Protein AF-A0A938QFD9-F1 (afdb_monomer)

Structure (mmCIF, N/CA/C/O backbone):
data_AF-A0A938QFD9-F1
#
_entry.id   AF-A0A938QFD9-F1
#
loop_
_atom_site.group_PDB
_atom_site.id
_atom_site.type_symbol
_atom_site.label_atom_id
_atom_site.label_alt_id
_atom_site.label_comp_id
_atom_site.label_asym_id
_atom_site.label_entity_id
_atom_site.label_seq_id
_atom_site.pdbx_PDB_ins_code
_atom_site.Cartn_x
_atom_site.Cartn_y
_atom_site.Cartn_z
_atom_site.occupancy
_atom_site.B_iso_or_equiv
_atom_site.auth_seq_id
_atom_site.auth_comp_id
_atom_site.auth_asym_id
_atom_site.auth_atom_id
_atom_site.pdbx_PDB_model_num
ATOM 1 N N . MET A 1 1 ? 21.353 -12.062 -39.540 1.00 41.16 1 MET A N 1
ATOM 2 C CA . MET A 1 1 ? 20.147 -11.420 -38.983 1.00 41.16 1 MET A CA 1
ATOM 3 C C . MET A 1 1 ? 19.990 -11.971 -37.575 1.00 41.16 1 MET A C 1
ATOM 5 O O . MET A 1 1 ? 19.743 -13.168 -37.484 1.00 41.16 1 MET A O 1
ATOM 9 N N . PRO A 1 2 ? 20.281 -11.223 -36.498 1.00 40.03 2 PRO A N 1
ATOM 10 C CA . PRO A 1 2 ? 20.073 -11.749 -35.160 1.00 40.03 2 PRO A CA 1
ATOM 11 C C . PRO A 1 2 ? 18.600 -11.642 -34.762 1.00 40.03 2 PRO A C 1
ATOM 13 O O . PRO A 1 2 ? 17.867 -10.775 -35.234 1.00 40.03 2 PRO A O 1
ATOM 16 N N . GLN A 1 3 ? 18.213 -12.630 -33.966 1.00 39.31 3 GLN A N 1
ATOM 17 C CA . GLN A 1 3 ? 16.877 -13.006 -33.532 1.00 39.31 3 GLN A CA 1
ATOM 18 C C . GLN A 1 3 ? 16.130 -11.877 -32.817 1.00 39.31 3 GLN A C 1
ATOM 20 O O . GLN A 1 3 ? 16.725 -11.077 -32.099 1.00 39.31 3 GLN A O 1
ATOM 25 N N . ALA A 1 4 ? 14.809 -11.860 -33.005 1.00 41.06 4 ALA A N 1
ATOM 26 C CA . ALA A 1 4 ? 13.884 -11.079 -32.203 1.00 41.06 4 ALA A CA 1
ATOM 27 C C . ALA A 1 4 ? 14.020 -11.491 -30.728 1.00 41.06 4 ALA A C 1
ATOM 29 O O . ALA A 1 4 ? 13.636 -12.599 -30.355 1.00 41.06 4 ALA A O 1
ATOM 30 N N . ASN A 1 5 ? 14.585 -10.605 -29.909 1.00 42.53 5 ASN A N 1
ATOM 31 C CA 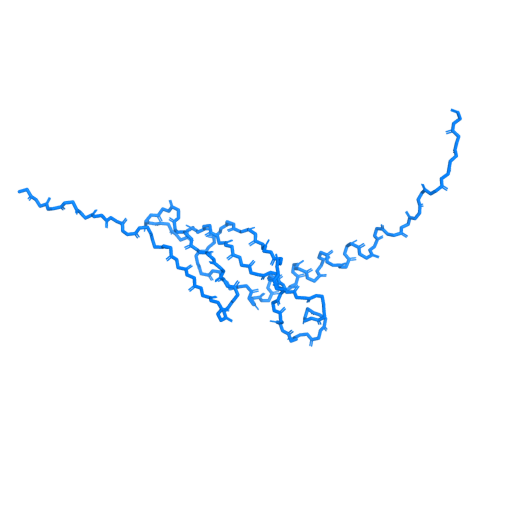. ASN A 1 5 ? 14.442 -10.676 -28.463 1.00 42.53 5 ASN A CA 1
ATOM 32 C C . ASN A 1 5 ? 13.012 -10.230 -28.163 1.00 42.53 5 ASN A C 1
ATOM 34 O O . ASN A 1 5 ? 12.688 -9.056 -28.311 1.00 42.53 5 ASN A O 1
ATOM 38 N N . ALA A 1 6 ? 12.141 -11.177 -27.827 1.00 42.22 6 ALA A N 1
ATOM 39 C CA . ALA A 1 6 ? 10.882 -10.845 -27.187 1.00 42.22 6 ALA A CA 1
ATOM 40 C C . ALA A 1 6 ? 11.238 -10.314 -25.795 1.00 42.22 6 ALA A C 1
ATOM 42 O O . ALA A 1 6 ? 11.650 -11.076 -24.924 1.00 42.22 6 ALA A O 1
ATOM 43 N N . GLU A 1 7 ? 11.178 -8.998 -25.639 1.00 42.56 7 GLU A N 1
ATOM 44 C CA . GLU A 1 7 ? 11.289 -8.315 -24.358 1.00 42.56 7 GLU A CA 1
ATOM 45 C C . GLU A 1 7 ? 10.139 -8.821 -23.479 1.00 42.56 7 GLU A C 1
ATOM 47 O O . GLU A 1 7 ? 8.961 -8.594 -23.754 1.00 42.56 7 GLU A O 1
ATOM 52 N N . GLU A 1 8 ? 10.492 -9.642 -22.496 1.00 49.50 8 GLU A N 1
ATOM 53 C CA . GLU A 1 8 ? 9.574 -10.317 -21.591 1.00 49.50 8 GLU A CA 1
ATOM 54 C C . GLU A 1 8 ? 8.863 -9.251 -20.741 1.00 49.50 8 GLU A C 1
ATOM 56 O O . GLU A 1 8 ? 9.429 -8.721 -19.786 1.00 49.50 8 GLU A O 1
ATOM 61 N N . MET A 1 9 ? 7.633 -8.881 -21.115 1.00 52.84 9 MET A N 1
ATOM 62 C CA . MET A 1 9 ? 6.742 -8.067 -20.282 1.00 52.84 9 MET A CA 1
ATOM 63 C C . MET A 1 9 ? 6.471 -8.849 -18.990 1.00 52.84 9 MET A C 1
ATOM 65 O O . MET A 1 9 ? 5.614 -9.732 -18.944 1.00 52.84 9 MET A O 1
ATOM 69 N N . GLY A 1 10 ? 7.285 -8.596 -17.964 1.00 60.19 10 GLY A N 1
ATOM 70 C CA . GLY A 1 10 ? 7.323 -9.383 -16.737 1.00 60.19 10 GLY A CA 1
ATOM 71 C C . GLY A 1 10 ? 6.087 -9.156 -15.878 1.00 60.19 10 GLY A C 1
ATOM 72 O O . GLY A 1 10 ? 6.084 -8.283 -15.012 1.00 60.19 10 GLY A O 1
ATOM 73 N N . ILE A 1 11 ? 5.049 -9.958 -16.102 1.00 70.94 11 ILE A N 1
ATOM 74 C CA . ILE A 1 11 ? 3.928 -10.093 -15.175 1.00 70.94 11 ILE A CA 1
ATOM 75 C C . ILE A 1 11 ? 4.426 -10.897 -13.971 1.00 70.94 11 ILE A C 1
ATOM 77 O O . ILE A 1 11 ? 4.741 -12.080 -14.100 1.00 70.94 11 ILE A O 1
ATOM 81 N N . MET A 1 12 ? 4.495 -10.270 -12.796 1.00 77.19 12 MET A N 1
ATOM 82 C CA . MET A 1 12 ? 4.898 -10.936 -11.552 1.00 77.19 12 MET A CA 1
ATOM 83 C C . MET A 1 12 ? 3.802 -10.821 -10.490 1.00 77.19 12 MET A C 1
ATOM 85 O O . MET A 1 12 ? 3.208 -9.758 -10.312 1.00 77.19 12 MET A O 1
ATOM 89 N N . ALA A 1 13 ? 3.546 -11.911 -9.768 1.00 85.25 13 ALA A N 1
ATOM 90 C CA . ALA A 1 13 ? 2.683 -11.933 -8.589 1.00 85.25 13 ALA A CA 1
ATOM 91 C C . ALA A 1 13 ? 3.525 -12.283 -7.355 1.00 85.25 13 ALA A C 1
ATOM 93 O O . ALA A 1 13 ? 4.335 -13.207 -7.403 1.00 85.25 13 ALA A O 1
ATOM 94 N N . ASP A 1 14 ? 3.321 -11.552 -6.262 1.00 87.75 14 ASP A N 1
ATOM 95 C CA . ASP A 1 14 ? 3.988 -11.763 -4.975 1.00 87.75 14 ASP A CA 1
ATOM 96 C C . ASP A 1 14 ? 2.934 -11.730 -3.867 1.00 87.75 14 ASP A C 1
ATOM 98 O O . ASP A 1 14 ? 2.660 -10.709 -3.231 1.00 87.75 14 ASP A O 1
ATOM 102 N N . LEU A 1 15 ? 2.300 -12.884 -3.677 1.00 86.12 15 LEU A N 1
ATOM 103 C CA . LEU A 1 15 ? 1.183 -13.037 -2.752 1.00 86.12 15 LEU A CA 1
ATOM 104 C C . LEU A 1 15 ? 1.612 -12.923 -1.282 1.00 86.12 15 LEU A C 1
ATOM 106 O O . LEU A 1 15 ? 0.781 -12.587 -0.444 1.00 86.12 15 LEU A O 1
ATOM 110 N N . GLU A 1 16 ? 2.890 -13.141 -0.956 1.00 85.81 16 GLU A N 1
ATOM 111 C CA . GLU A 1 16 ? 3.406 -12.982 0.413 1.00 85.81 16 GLU A CA 1
ATOM 112 C C . GLU A 1 16 ? 3.373 -11.508 0.852 1.00 85.81 16 GLU A C 1
ATOM 114 O O . GLU A 1 16 ? 3.096 -11.179 2.014 1.00 85.81 16 GLU A O 1
ATOM 119 N N . ASN A 1 17 ? 3.579 -10.604 -0.106 1.00 85.69 17 ASN A N 1
ATOM 120 C CA . ASN A 1 17 ? 3.442 -9.162 0.078 1.00 85.69 17 ASN A CA 1
ATOM 121 C C . ASN A 1 17 ? 2.092 -8.615 -0.398 1.00 85.69 17 ASN A C 1
ATOM 123 O O . ASN A 1 17 ? 1.922 -7.401 -0.480 1.00 85.69 17 ASN A O 1
ATOM 127 N N . GLY A 1 18 ? 1.121 -9.494 -0.670 1.00 89.25 18 GLY A N 1
ATOM 128 C CA . GLY A 1 18 ? -0.233 -9.120 -1.079 1.00 89.25 18 GLY A CA 1
ATOM 129 C C . GLY A 1 18 ? -0.320 -8.542 -2.490 1.00 89.25 18 GLY A C 1
ATOM 130 O O . GLY A 1 18 ? -1.351 -7.989 -2.858 1.00 89.25 18 GLY A O 1
ATOM 131 N N . ILE A 1 19 ? 0.733 -8.654 -3.300 1.00 93.06 19 ILE A N 1
ATOM 132 C CA . ILE A 1 19 ? 0.743 -8.207 -4.692 1.00 93.06 19 ILE A CA 1
ATOM 133 C C . ILE A 1 19 ? 0.094 -9.290 -5.548 1.00 93.06 19 ILE A C 1
ATOM 135 O O . ILE A 1 19 ? 0.632 -10.384 -5.719 1.00 93.06 19 ILE A O 1
ATOM 139 N N . VAL A 1 20 ? -1.056 -8.965 -6.132 1.00 92.38 20 VAL A N 1
ATOM 140 C CA . VAL A 1 20 ? -1.794 -9.885 -7.007 1.00 92.38 20 VAL A CA 1
ATOM 141 C C . VAL A 1 20 ? -1.333 -9.786 -8.456 1.00 92.38 20 VAL A C 1
ATOM 143 O O . VAL A 1 20 ? -1.447 -10.754 -9.203 1.00 92.38 20 VAL A O 1
ATOM 146 N N . PHE A 1 21 ? -0.810 -8.627 -8.858 1.00 92.75 21 PHE A N 1
ATOM 147 C CA . PHE A 1 21 ? -0.323 -8.396 -10.210 1.00 92.75 21 PHE A CA 1
ATOM 148 C C . PHE A 1 21 ? 0.626 -7.203 -10.249 1.00 92.75 21 PHE A C 1
ATOM 150 O O . PHE A 1 21 ? 0.353 -6.160 -9.657 1.00 92.75 21 PHE A O 1
ATOM 157 N N . LYS A 1 22 ? 1.714 -7.339 -10.998 1.00 90.00 22 LYS A N 1
ATOM 158 C CA . LYS A 1 22 ? 2.637 -6.257 -11.306 1.00 90.00 22 LYS A CA 1
ATOM 159 C C . LYS A 1 22 ? 3.077 -6.379 -12.753 1.00 90.00 22 LYS A C 1
ATOM 161 O O . LYS A 1 22 ? 3.624 -7.408 -13.137 1.00 90.00 22 LYS A O 1
ATOM 166 N N . GLU A 1 23 ? 2.851 -5.320 -13.513 1.00 89.12 23 GLU A N 1
ATOM 167 C CA . GLU A 1 23 ? 3.228 -5.194 -14.915 1.00 89.12 23 GLU A CA 1
ATOM 168 C C . GLU A 1 23 ? 4.163 -4.004 -15.085 1.00 89.12 23 GLU A C 1
ATOM 170 O O . GLU A 1 23 ? 3.903 -2.904 -14.590 1.00 89.12 23 GLU A O 1
ATOM 175 N N . VAL A 1 24 ? 5.269 -4.243 -15.784 1.00 84.50 24 VAL A N 1
ATOM 176 C CA . VAL A 1 24 ? 6.219 -3.206 -16.177 1.00 84.50 24 VAL A CA 1
ATOM 177 C C . VAL A 1 24 ? 5.682 -2.541 -17.438 1.00 84.50 24 VAL A C 1
ATOM 179 O O . VAL A 1 24 ? 5.533 -3.199 -18.464 1.00 84.50 24 VAL A O 1
ATOM 182 N N . SER A 1 25 ? 5.374 -1.247 -17.360 1.00 73.62 25 SER A N 1
ATOM 183 C CA . SER A 1 25 ? 4.774 -0.528 -18.490 1.00 73.62 25 SER A CA 1
ATOM 184 C C . SER A 1 25 ? 5.797 -0.133 -19.562 1.00 73.62 25 SER A C 1
ATOM 186 O O . SER A 1 25 ? 5.402 0.139 -20.690 1.00 73.62 25 SER A O 1
ATOM 188 N N . ASP A 1 26 ? 7.091 -0.098 -19.223 1.00 71.00 26 ASP A N 1
ATOM 189 C CA . ASP A 1 26 ? 8.176 0.268 -20.140 1.00 71.00 26 ASP A CA 1
ATOM 190 C C . ASP A 1 26 ? 9.485 -0.420 -19.709 1.00 71.00 26 ASP A C 1
ATOM 192 O O . ASP A 1 26 ? 9.842 -0.374 -18.531 1.00 71.00 26 ASP A O 1
ATOM 196 N N . VAL A 1 27 ? 10.186 -1.072 -20.640 1.00 63.91 27 VAL A N 1
ATOM 197 C CA . VAL A 1 27 ? 11.309 -1.997 -20.358 1.00 63.91 27 VAL A CA 1
ATOM 198 C C . VAL A 1 27 ? 12.513 -1.279 -19.726 1.00 63.91 27 VAL A C 1
ATOM 200 O O . VAL A 1 27 ? 13.253 -1.871 -18.942 1.00 63.91 27 VAL A O 1
ATOM 203 N N . ASP A 1 28 ? 12.646 0.023 -19.994 1.00 67.19 28 ASP A N 1
ATOM 204 C CA . ASP A 1 28 ? 13.678 0.906 -19.438 1.00 67.19 28 ASP A CA 1
ATOM 205 C C . ASP A 1 28 ? 13.166 1.800 -18.288 1.00 67.19 28 ASP A C 1
ATOM 207 O O . ASP A 1 28 ? 13.889 2.668 -17.788 1.00 67.19 28 ASP A O 1
ATOM 211 N N . SER A 1 29 ? 11.917 1.618 -17.846 1.00 68.75 29 SER A N 1
ATOM 212 C CA . SER A 1 29 ? 11.309 2.437 -16.797 1.00 68.75 29 SER A CA 1
ATOM 213 C C . SER A 1 29 ? 11.162 1.676 -15.488 1.00 68.75 29 SER A C 1
ATOM 215 O O . SER A 1 29 ? 10.714 0.537 -15.427 1.00 68.75 29 SER A O 1
ATOM 217 N N . ASN A 1 30 ? 11.424 2.373 -14.382 1.00 82.31 30 ASN A N 1
ATOM 218 C CA . ASN A 1 30 ? 11.062 1.897 -13.046 1.00 82.31 30 ASN A CA 1
ATOM 219 C C . ASN A 1 30 ? 9.567 2.085 -12.752 1.00 82.31 30 ASN A C 1
ATOM 221 O O . ASN A 1 30 ? 9.178 2.104 -11.587 1.00 82.31 30 ASN A O 1
ATOM 225 N N . TYR A 1 31 ? 8.735 2.277 -13.774 1.00 88.25 31 TYR A N 1
ATOM 226 C CA . TYR A 1 31 ? 7.308 2.515 -13.640 1.00 88.25 31 TYR A CA 1
ATOM 227 C C . TYR A 1 31 ? 6.510 1.241 -13.915 1.00 88.25 31 TYR A C 1
ATOM 229 O O . TYR A 1 31 ? 6.608 0.637 -14.982 1.00 88.25 31 TYR A O 1
ATOM 237 N N . CYS A 1 32 ? 5.695 0.859 -12.941 1.00 89.69 32 CYS A N 1
ATOM 238 C CA . CYS A 1 32 ? 4.853 -0.318 -12.969 1.00 89.69 32 CYS A CA 1
ATOM 239 C C . CYS A 1 32 ? 3.392 0.043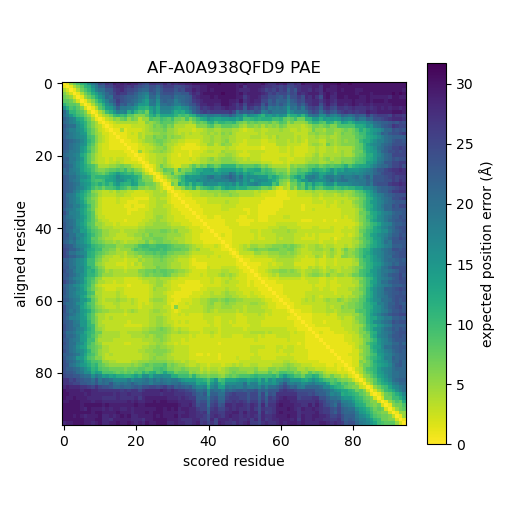 -12.706 1.00 89.69 32 CYS A C 1
ATOM 241 O O . CYS A 1 32 ? 3.078 0.917 -11.889 1.00 89.69 32 CYS A O 1
ATOM 243 N N . HIS A 1 33 ? 2.511 -0.730 -13.331 1.00 92.12 33 HIS A N 1
ATOM 244 C CA . HIS A 1 33 ? 1.133 -0.912 -12.905 1.00 92.12 33 HIS A CA 1
ATOM 245 C C . HIS A 1 33 ? 1.082 -2.063 -11.897 1.00 92.12 33 HIS A C 1
ATOM 247 O O . HIS A 1 33 ? 1.525 -3.173 -12.184 1.00 92.12 33 HIS A O 1
ATOM 253 N N . ILE A 1 34 ? 0.598 -1.797 -10.688 1.00 92.44 34 ILE A N 1
ATOM 254 C C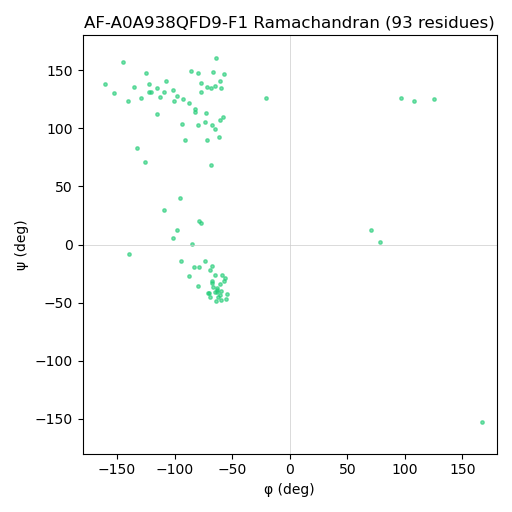A . ILE A 1 34 ? 0.616 -2.734 -9.566 1.00 92.44 34 ILE A CA 1
ATOM 255 C C . ILE A 1 34 ? -0.784 -2.828 -8.983 1.00 92.44 34 ILE A C 1
ATOM 257 O O . ILE A 1 34 ? -1.362 -1.829 -8.560 1.00 92.44 34 ILE A O 1
ATOM 261 N N . LYS A 1 35 ? -1.296 -4.051 -8.892 1.00 94.44 35 LYS A N 1
ATOM 262 C CA . LYS A 1 35 ? -2.496 -4.382 -8.134 1.00 94.44 35 LYS A CA 1
ATOM 263 C C . LYS A 1 35 ? -2.099 -5.188 -6.912 1.00 94.44 35 LYS A C 1
ATOM 265 O O . LYS A 1 35 ? -1.362 -6.172 -7.013 1.00 94.44 35 LYS A O 1
ATOM 270 N N . TYR A 1 36 ? -2.606 -4.787 -5.759 1.00 94.94 36 TYR A N 1
ATOM 271 C CA . TYR A 1 36 ? -2.302 -5.434 -4.489 1.00 94.94 36 TYR A CA 1
ATOM 272 C C . TYR A 1 36 ? -3.519 -5.413 -3.568 1.00 94.94 36 TYR A C 1
ATOM 274 O O . TYR A 1 36 ? -4.428 -4.608 -3.749 1.00 94.94 36 TYR A O 1
ATOM 282 N N . MET A 1 37 ? -3.563 -6.328 -2.609 1.00 95.38 37 MET A N 1
ATOM 283 C CA . MET A 1 37 ? -4.656 -6.431 -1.651 1.00 95.38 37 MET A CA 1
ATOM 284 C C . MET A 1 37 ? -4.605 -5.268 -0.657 1.00 95.38 37 MET A C 1
ATOM 286 O O . MET A 1 37 ? -3.540 -4.931 -0.137 1.00 95.38 37 MET A O 1
ATOM 290 N N . ALA A 1 38 ? -5.760 -4.667 -0.378 1.00 95.38 38 ALA A N 1
ATOM 291 C CA . ALA A 1 38 ? -5.902 -3.714 0.717 1.00 95.38 38 ALA A CA 1
ATOM 292 C C . ALA A 1 38 ? -5.654 -4.408 2.063 1.00 95.38 38 ALA A C 1
ATOM 294 O O . ALA A 1 38 ? -5.758 -5.630 2.160 1.00 95.38 38 ALA A O 1
ATOM 295 N N . PHE A 1 39 ? -5.359 -3.649 3.112 1.00 95.50 39 PHE A N 1
ATOM 296 C CA . PHE A 1 39 ? -5.336 -4.189 4.469 1.00 95.50 39 PHE A CA 1
ATOM 297 C C . PHE A 1 39 ? -6.730 -4.159 5.092 1.00 95.50 39 PHE A C 1
ATOM 299 O O . PHE A 1 39 ? -7.522 -3.256 4.827 1.00 95.50 39 PHE A O 1
ATOM 306 N N . THR A 1 40 ? -7.023 -5.115 5.973 1.00 93.62 40 THR A N 1
ATOM 307 C CA . THR A 1 40 ? -8.253 -5.061 6.767 1.00 93.62 40 THR A CA 1
ATOM 308 C C . THR A 1 40 ? -8.210 -3.876 7.737 1.00 93.62 40 THR A C 1
ATOM 310 O O . THR A 1 40 ? -7.152 -3.511 8.256 1.00 93.62 40 THR A O 1
ATOM 313 N N . GLU A 1 41 ? -9.369 -3.285 8.048 1.00 91.12 41 GLU A N 1
ATOM 314 C CA . GLU A 1 41 ? -9.460 -2.200 9.039 1.00 91.12 41 GLU A CA 1
ATOM 315 C C . GLU A 1 41 ? -8.851 -2.611 10.385 1.00 91.12 41 GLU A C 1
ATOM 317 O O . GLU A 1 41 ? -8.119 -1.844 11.019 1.00 91.12 41 GLU A O 1
ATOM 322 N N . ARG A 1 42 ? -9.137 -3.846 10.809 1.00 91.31 42 ARG A N 1
ATOM 323 C CA . ARG A 1 42 ? -8.561 -4.418 12.022 1.00 91.31 42 ARG A CA 1
ATOM 324 C C . ARG A 1 42 ? -7.040 -4.458 11.928 1.00 91.31 42 ARG A C 1
ATOM 326 O O . ARG A 1 42 ? -6.399 -4.013 12.876 1.00 91.31 42 ARG A O 1
ATOM 333 N N . GLY A 1 43 ? -6.493 -4.948 10.817 1.00 91.25 43 GLY A N 1
ATOM 334 C CA . GLY A 1 43 ? -5.052 -5.069 10.622 1.00 91.25 43 GLY A CA 1
ATOM 335 C C . GLY A 1 43 ? -4.329 -3.724 10.622 1.00 91.25 43 GL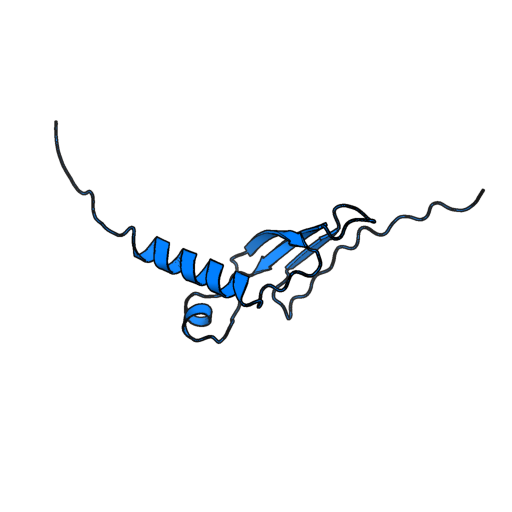Y A C 1
ATOM 336 O O . GLY A 1 43 ? -3.302 -3.562 11.279 1.00 91.25 43 GLY A O 1
ATOM 337 N N . LEU A 1 44 ? -4.921 -2.706 9.992 1.00 90.69 44 LEU A N 1
ATOM 338 C CA . LEU A 1 44 ? -4.400 -1.334 10.018 1.00 90.69 44 LEU A CA 1
ATOM 339 C C . LEU A 1 44 ? -4.392 -0.728 11.427 1.00 90.69 44 LEU A C 1
ATOM 341 O O . LEU A 1 44 ? -3.465 0.002 11.775 1.00 90.69 44 LEU A O 1
ATOM 345 N N . LYS A 1 45 ? -5.408 -1.025 12.249 1.00 88.12 45 LYS A N 1
ATOM 346 C CA . LYS A 1 45 ? -5.516 -0.518 13.628 1.00 88.12 45 LYS A CA 1
ATOM 347 C C . LYS A 1 45 ? -4.644 -1.286 14.624 1.00 88.12 45 LYS A C 1
ATOM 349 O O . LYS A 1 45 ? -4.131 -0.677 15.560 1.00 88.12 45 LYS A O 1
ATOM 354 N N . SER A 1 46 ? -4.486 -2.601 14.457 1.00 89.12 46 SER A N 1
ATOM 355 C CA . SER A 1 46 ? -3.655 -3.437 15.337 1.00 89.12 46 SER A CA 1
ATOM 356 C C . SER A 1 46 ? -2.172 -3.409 14.971 1.00 89.12 46 SER A C 1
ATOM 358 O O . SER A 1 46 ? -1.343 -3.772 15.803 1.00 89.12 46 SER A O 1
ATOM 360 N N . GLY A 1 47 ? -1.840 -2.999 13.743 1.00 85.12 47 GLY A N 1
ATOM 361 C CA . GLY A 1 47 ? -0.493 -3.097 13.180 1.00 85.12 47 GLY A CA 1
ATOM 362 C C . GLY A 1 47 ? -0.132 -4.503 12.688 1.00 85.12 47 GLY A C 1
ATOM 363 O O . GLY A 1 47 ? 0.986 -4.711 12.226 1.00 85.12 47 GLY A O 1
ATOM 364 N N . ASP A 1 48 ? -1.066 -5.453 12.770 1.00 89.38 48 ASP A N 1
ATOM 365 C CA . ASP A 1 48 ? -0.927 -6.788 12.191 1.00 89.38 48 ASP A CA 1
ATOM 366 C C . ASP A 1 48 ? -1.508 -6.741 10.775 1.00 89.38 48 ASP A C 1
ATOM 368 O O . ASP A 1 48 ? -2.719 -6.853 10.596 1.00 89.38 48 ASP A O 1
ATOM 372 N N . LEU A 1 49 ? -0.653 -6.423 9.797 1.00 90.25 49 LEU A N 1
ATOM 373 C CA . LEU A 1 49 ? -1.008 -6.047 8.423 1.00 90.25 49 LEU A CA 1
ATOM 374 C C . LEU A 1 49 ? -1.603 -7.214 7.608 1.00 90.25 49 LEU A C 1
ATOM 376 O O . LEU A 1 49 ? -1.001 -7.711 6.656 1.00 90.25 49 LEU A O 1
ATOM 380 N N . GLU A 1 50 ? -2.805 -7.634 7.987 1.00 92.38 50 GLU A N 1
ATOM 381 C CA . GLU A 1 50 ? -3.598 -8.663 7.326 1.00 92.38 50 GLU A CA 1
ATOM 382 C C . GLU A 1 50 ? -4.259 -8.109 6.059 1.00 92.38 50 GLU A C 1
ATOM 384 O O . GLU A 1 50 ? -4.899 -7.054 6.081 1.00 92.38 50 GLU A O 1
ATOM 389 N N . PHE A 1 51 ? -4.125 -8.839 4.952 1.00 92.81 51 PHE A N 1
ATOM 390 C CA . PHE A 1 51 ? -4.741 -8.478 3.681 1.00 92.81 51 PHE A CA 1
ATOM 391 C C . PHE A 1 51 ? -6.235 -8.797 3.656 1.00 92.81 51 PHE A C 1
ATOM 393 O O . PHE A 1 51 ? -6.680 -9.858 4.093 1.00 92.81 51 PHE A O 1
ATOM 400 N N . HIS A 1 52 ? -7.010 -7.886 3.082 1.00 93.06 52 HIS A N 1
ATOM 401 C CA . HIS A 1 52 ? -8.420 -8.081 2.819 1.00 93.06 52 HIS A CA 1
ATOM 402 C C . HIS A 1 52 ? -8.604 -9.143 1.720 1.00 93.06 52 HIS A C 1
ATOM 404 O O . HIS A 1 52 ? -7.941 -9.076 0.682 1.00 93.06 52 HIS A O 1
ATOM 410 N N . PRO A 1 53 ? -9.527 -10.108 1.887 1.00 87.56 53 PRO A N 1
ATOM 411 C CA . PRO A 1 53 ? -9.652 -11.252 0.980 1.00 87.56 53 PRO A CA 1
ATOM 412 C C . PRO A 1 53 ? -10.123 -10.893 -0.437 1.00 87.56 53 PRO A C 1
ATOM 414 O O . PRO A 1 53 ? -9.980 -11.704 -1.350 1.00 87.56 53 PRO A O 1
ATOM 417 N N . SER A 1 54 ? -10.721 -9.715 -0.629 1.00 89.69 54 SER A N 1
ATOM 418 C CA . SER A 1 54 ? -11.335 -9.325 -1.907 1.00 89.69 54 SER A CA 1
ATOM 419 C C . SER A 1 54 ? -11.103 -7.877 -2.328 1.00 89.69 54 SER A C 1
ATOM 421 O O . SER A 1 54 ? -11.498 -7.509 -3.431 1.00 89.69 54 SER A O 1
ATOM 423 N N . GLU A 1 55 ? -10.523 -7.037 -1.469 1.00 93.00 55 GLU A N 1
ATOM 424 C CA . GLU A 1 55 ? -10.333 -5.622 -1.803 1.00 93.00 55 GLU A CA 1
ATOM 425 C C . GLU A 1 55 ? -8.956 -5.443 -2.415 1.00 93.00 55 GLU A C 1
ATOM 427 O O . GLU A 1 55 ? -7.948 -5.842 -1.833 1.00 93.00 55 GLU A O 1
ATOM 432 N N . VAL A 1 56 ? -8.927 -4.862 -3.610 1.00 94.62 56 VAL A N 1
ATOM 433 C CA . VAL A 1 56 ? -7.712 -4.680 -4.398 1.00 94.62 56 VAL A CA 1
ATOM 434 C C . VAL A 1 56 ? -7.542 -3.202 -4.691 1.00 94.62 56 VAL A C 1
ATOM 436 O O . VAL A 1 56 ? -8.467 -2.536 -5.153 1.00 94.62 56 VAL A O 1
ATOM 439 N N . ILE A 1 57 ? -6.338 -2.707 -4.447 1.00 94.06 57 ILE A N 1
ATOM 440 C CA . ILE A 1 57 ? -5.926 -1.350 -4.761 1.00 94.06 57 ILE A CA 1
ATOM 441 C C . ILE A 1 57 ? -5.104 -1.387 -6.040 1.00 94.06 57 ILE A C 1
ATOM 443 O O . ILE A 1 57 ? -4.190 -2.200 -6.199 1.00 94.06 57 ILE A O 1
ATOM 447 N N . ASP A 1 58 ? -5.445 -0.479 -6.944 1.00 94.56 58 ASP A N 1
ATOM 448 C CA . ASP A 1 58 ? -4.731 -0.251 -8.188 1.00 94.56 58 ASP A CA 1
ATOM 449 C C . ASP A 1 58 ? -3.777 0.945 -8.021 1.00 94.56 58 ASP A C 1
ATOM 451 O O . ASP A 1 58 ? -4.171 2.016 -7.542 1.00 94.56 58 ASP A O 1
ATOM 455 N N . ARG A 1 59 ? -2.499 0.755 -8.356 1.00 91.88 59 ARG A N 1
ATOM 456 C CA . ARG A 1 59 ? -1.445 1.759 -8.218 1.00 91.88 59 ARG A CA 1
ATOM 457 C C . ARG A 1 59 ? -0.580 1.795 -9.462 1.00 91.88 59 ARG A C 1
ATOM 459 O O . ARG A 1 59 ? -0.070 0.778 -9.916 1.00 91.88 59 ARG A O 1
ATOM 466 N N . TYR A 1 60 ? -0.287 3.007 -9.908 1.00 91.44 60 TYR A N 1
ATOM 467 C CA . TYR A 1 60 ? 0.729 3.261 -10.916 1.00 91.44 60 TYR A CA 1
ATOM 468 C C . TYR A 1 60 ? 1.889 4.022 -10.277 1.00 91.44 60 TYR A C 1
ATOM 470 O O . TYR A 1 60 ? 1.678 5.0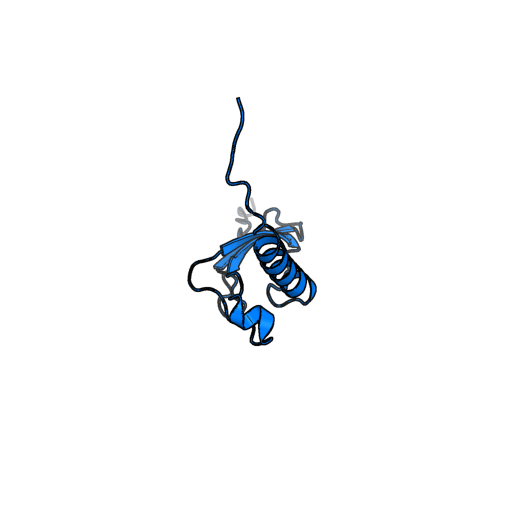35 -9.605 1.00 91.44 60 TYR A O 1
ATOM 478 N N . GLY A 1 61 ? 3.114 3.529 -10.422 1.00 90.00 61 GLY A N 1
ATOM 479 C CA . GLY A 1 61 ? 4.267 4.150 -9.774 1.00 90.00 61 GLY A CA 1
ATOM 480 C C . GLY A 1 61 ? 5.510 3.280 -9.805 1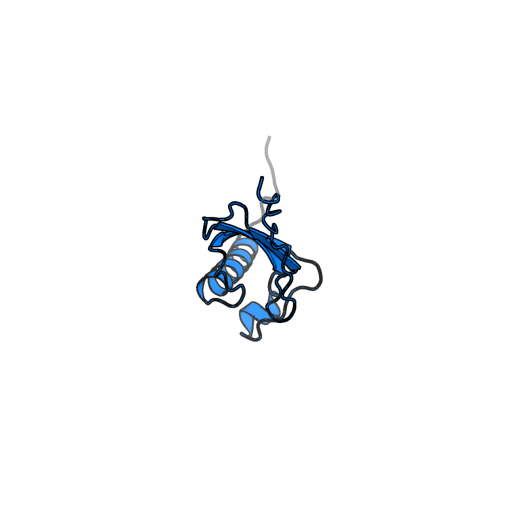.00 90.00 61 GLY A C 1
ATOM 481 O O . GLY A 1 61 ? 5.669 2.463 -10.698 1.00 90.00 61 GLY A O 1
ATOM 482 N N . SER A 1 62 ? 6.403 3.451 -8.826 1.00 89.94 62 SER A N 1
ATOM 483 C CA . SER A 1 62 ? 7.656 2.688 -8.804 1.00 89.94 62 SER A CA 1
ATOM 484 C C . SER A 1 62 ? 7.409 1.179 -8.755 1.00 89.94 62 SER A C 1
ATOM 486 O O . SER A 1 62 ? 6.655 0.703 -7.905 1.00 89.94 62 SER A O 1
ATOM 488 N N . CYS A 1 63 ? 8.129 0.422 -9.580 1.00 87.44 63 CYS A N 1
ATOM 489 C CA . CYS A 1 63 ? 8.196 -1.031 -9.506 1.00 87.44 63 CYS A CA 1
ATOM 490 C C . CYS A 1 63 ? 8.722 -1.519 -8.147 1.00 87.44 63 CYS A C 1
ATOM 492 O O . CYS A 1 63 ? 8.361 -2.605 -7.708 1.00 87.44 63 CYS A O 1
ATOM 494 N N . SER A 1 64 ? 9.522 -0.730 -7.432 1.00 87.38 64 SER A N 1
ATOM 495 C CA . SER A 1 64 ? 10.014 -1.067 -6.088 1.00 87.38 64 SER A CA 1
ATOM 496 C C . SER A 1 64 ? 8.980 -0.827 -4.976 1.00 87.38 64 SER A C 1
ATOM 498 O O . SER A 1 64 ? 9.355 -0.598 -3.828 1.00 87.38 64 SER A O 1
ATOM 500 N N . PHE A 1 65 ? 7.692 -0.759 -5.313 1.00 89.69 65 PHE A N 1
ATOM 501 C CA . PHE A 1 65 ? 6.637 -0.525 -4.338 1.00 89.69 65 PHE A CA 1
ATOM 502 C C . PHE A 1 65 ? 6.519 -1.667 -3.337 1.00 89.69 65 PHE A C 1
ATOM 504 O O . PHE A 1 65 ? 6.483 -2.832 -3.725 1.00 89.69 65 PHE A O 1
ATOM 511 N N . ASP A 1 66 ? 6.365 -1.292 -2.072 1.00 90.44 66 ASP A N 1
ATOM 512 C CA . ASP A 1 66 ? 6.044 -2.194 -0.980 1.00 90.44 66 ASP A CA 1
ATOM 513 C C . ASP A 1 66 ? 4.658 -1.830 -0.411 1.00 90.44 66 ASP A C 1
ATOM 515 O O . ASP A 1 66 ? 4.517 -0.757 0.191 1.00 90.44 66 ASP A O 1
ATOM 519 N N . PRO A 1 67 ? 3.640 -2.697 -0.575 1.00 90.38 67 PRO A N 1
ATOM 520 C CA . PRO A 1 67 ? 2.318 -2.519 0.025 1.00 90.38 67 PRO A CA 1
ATOM 521 C C . PRO A 1 67 ? 2.352 -2.386 1.548 1.00 90.38 67 PRO A C 1
ATOM 523 O O . PRO A 1 67 ? 1.523 -1.678 2.111 1.00 90.38 67 PRO A O 1
ATOM 526 N N . LYS A 1 68 ? 3.315 -3.029 2.224 1.00 92.12 68 LYS A N 1
ATOM 527 C CA . LYS A 1 68 ? 3.501 -2.963 3.685 1.00 92.12 68 LYS A CA 1
ATOM 528 C C . LYS A 1 68 ? 4.323 -1.744 4.116 1.00 92.12 68 LYS A C 1
ATOM 530 O O . LYS A 1 68 ? 4.537 -1.524 5.310 1.00 92.12 68 LYS A O 1
ATOM 535 N N . GLY A 1 69 ? 4.753 -0.921 3.160 1.00 92.00 69 GLY A N 1
ATOM 536 C CA . GLY A 1 69 ? 5.505 0.296 3.408 1.00 92.00 69 GLY A CA 1
ATOM 537 C C . GLY A 1 69 ? 4.722 1.287 4.269 1.00 92.00 69 GLY A C 1
ATOM 538 O O . GLY A 1 69 ? 3.520 1.492 4.100 1.00 92.00 69 GLY A O 1
ATOM 539 N N . SER A 1 70 ? 5.428 1.959 5.183 1.00 91.50 70 SER A N 1
ATOM 540 C CA . SER A 1 70 ? 4.805 2.856 6.171 1.00 91.50 70 SER A CA 1
ATOM 541 C C . SER A 1 70 ? 3.950 3.977 5.565 1.00 91.50 70 SER A C 1
ATOM 543 O O . SER A 1 70 ? 3.006 4.436 6.206 1.00 91.50 70 SER A O 1
ATOM 545 N N . GLU A 1 71 ? 4.265 4.428 4.349 1.00 91.62 71 GLU A N 1
ATOM 546 C CA . GLU A 1 71 ? 3.482 5.444 3.644 1.00 91.62 71 GLU A CA 1
ATOM 547 C C . GLU A 1 71 ? 2.119 4.910 3.202 1.00 91.62 71 GLU A C 1
ATOM 549 O O . GLU A 1 71 ? 1.106 5.571 3.428 1.00 91.62 71 GLU A O 1
ATOM 554 N N . GLU A 1 72 ? 2.074 3.705 2.629 1.00 92.19 72 GLU A N 1
ATOM 555 C CA . GLU A 1 72 ? 0.820 3.119 2.154 1.00 92.19 72 GLU A CA 1
ATOM 556 C C . GLU A 1 72 ? -0.080 2.719 3.323 1.00 92.19 72 GLU A C 1
ATOM 558 O O . GLU A 1 72 ? -1.268 3.036 3.327 1.00 92.19 72 GLU A O 1
ATOM 563 N N . VAL A 1 73 ? 0.498 2.132 4.374 1.00 92.75 73 VAL A N 1
ATOM 564 C CA . VAL A 1 73 ? -0.227 1.813 5.614 1.00 92.75 73 VAL A CA 1
ATOM 565 C C . VAL A 1 73 ? -0.895 3.066 6.192 1.00 92.75 73 VAL A C 1
ATOM 567 O O . VAL A 1 73 ? -2.083 3.052 6.513 1.00 92.75 73 VAL A O 1
ATOM 570 N N . LYS A 1 74 ? -0.166 4.190 6.276 1.00 92.81 74 LYS A N 1
ATOM 571 C CA . LYS A 1 74 ? -0.726 5.470 6.747 1.00 92.81 74 LYS A CA 1
ATOM 572 C C . LYS A 1 74 ? -1.825 5.993 5.828 1.00 92.81 74 LYS A C 1
ATOM 574 O O . LYS A 1 74 ? -2.814 6.534 6.319 1.00 92.81 74 LYS A O 1
ATOM 579 N N . LYS A 1 75 ? -1.654 5.849 4.514 1.00 92.38 75 LYS A N 1
ATOM 580 C CA . LYS A 1 75 ? -2.629 6.298 3.520 1.00 92.38 75 LYS A CA 1
ATOM 581 C C . LYS A 1 75 ? -3.947 5.534 3.657 1.00 92.38 75 LYS A C 1
ATOM 583 O O . LYS A 1 75 ? -4.992 6.172 3.755 1.00 92.38 75 LYS A O 1
ATOM 588 N N . GLN A 1 76 ? -3.906 4.205 3.735 1.00 92.75 76 GLN A N 1
ATOM 589 C CA . GLN A 1 76 ? -5.110 3.389 3.925 1.00 92.75 76 GLN A CA 1
ATOM 590 C C . GLN A 1 76 ? -5.769 3.650 5.285 1.00 92.75 76 GLN A C 1
ATOM 592 O O . GLN A 1 76 ? -6.985 3.821 5.358 1.00 92.75 76 GLN A O 1
ATOM 597 N N . LEU A 1 77 ? -4.977 3.795 6.354 1.00 91.75 77 LEU A N 1
ATOM 598 C CA . LEU A 1 77 ? -5.501 4.168 7.670 1.00 91.75 77 LEU A CA 1
ATOM 599 C C . LEU A 1 77 ? -6.228 5.526 7.637 1.00 91.75 77 LEU A C 1
ATOM 601 O O . LEU A 1 77 ? -7.284 5.685 8.250 1.00 91.75 77 LEU A O 1
ATOM 605 N N . ALA A 1 78 ? -5.695 6.505 6.901 1.00 91.06 78 ALA A N 1
ATOM 606 C CA . ALA A 1 78 ? -6.334 7.807 6.739 1.00 91.06 78 ALA A CA 1
ATOM 607 C C . ALA A 1 78 ? -7.657 7.725 5.958 1.00 91.06 78 ALA A C 1
ATOM 609 O O . ALA A 1 78 ? -8.594 8.438 6.313 1.00 91.06 78 ALA A O 1
ATOM 610 N N . MET A 1 79 ? -7.760 6.857 4.943 1.00 86.81 79 MET A N 1
ATOM 611 C CA . MET A 1 79 ? -9.011 6.654 4.197 1.00 86.81 79 MET A CA 1
ATOM 612 C C . MET A 1 79 ? -10.127 6.127 5.103 1.00 86.81 79 MET A C 1
ATOM 614 O O . MET A 1 79 ? -11.228 6.667 5.089 1.00 86.81 79 MET A O 1
ATOM 618 N N . ILE A 1 80 ? -9.828 5.143 5.954 1.00 83.38 80 ILE A N 1
ATOM 619 C CA . ILE A 1 80 ? -10.799 4.593 6.915 1.00 83.38 80 ILE A CA 1
ATOM 620 C C . ILE A 1 80 ? -11.287 5.675 7.887 1.00 83.38 80 ILE A C 1
ATOM 622 O O . ILE A 1 80 ? -12.484 5.796 8.157 1.00 83.38 80 ILE A O 1
ATOM 626 N N . ASN A 1 81 ? -10.368 6.501 8.391 1.00 78.38 81 ASN A N 1
ATOM 627 C CA . ASN A 1 81 ? -10.713 7.575 9.320 1.00 78.38 81 ASN A CA 1
ATOM 628 C C . ASN A 1 81 ? -11.547 8.687 8.660 1.00 78.38 81 ASN A C 1
ATOM 630 O O . ASN A 1 81 ? -12.379 9.286 9.334 1.00 78.38 81 ASN A O 1
ATOM 634 N N . GLN A 1 82 ? -11.357 8.950 7.362 1.00 75.12 82 GLN A N 1
ATOM 635 C CA . GLN A 1 82 ? -12.186 9.899 6.608 1.00 75.12 82 GLN A CA 1
ATOM 636 C C . GLN A 1 82 ? -13.601 9.363 6.376 1.00 75.12 82 GLN A C 1
ATOM 638 O O . GLN A 1 82 ? -14.559 10.095 6.597 1.00 75.12 82 GLN A O 1
ATOM 643 N N . VAL A 1 83 ? -13.746 8.077 6.035 1.00 60.69 83 VAL A N 1
ATOM 644 C CA . VAL A 1 83 ? -15.067 7.426 5.921 1.00 60.69 83 VAL A CA 1
ATOM 645 C C . VAL A 1 83 ? -15.814 7.451 7.260 1.00 60.69 83 VAL A C 1
ATOM 647 O O . VAL A 1 83 ? -17.024 7.636 7.296 1.00 60.69 83 VAL A O 1
ATOM 650 N N . SER A 1 84 ? -15.094 7.347 8.379 1.00 56.69 84 SER A N 1
ATOM 651 C CA . SER A 1 84 ? -15.681 7.420 9.726 1.00 56.69 84 SER A CA 1
ATOM 652 C C . SER A 1 84 ? -16.116 8.839 10.142 1.00 56.69 84 SER A C 1
ATOM 654 O O . SER A 1 84 ? -16.813 8.988 11.143 1.00 56.69 84 SER A O 1
ATOM 656 N N . GLY A 1 85 ? -15.679 9.878 9.419 1.00 51.31 85 GLY A N 1
ATOM 657 C CA . GLY A 1 85 ? -15.997 11.285 9.693 1.00 51.31 85 GLY A CA 1
ATOM 658 C C . GLY A 1 85 ? -17.191 11.834 8.905 1.00 51.31 85 GLY A C 1
ATOM 659 O O . GLY A 1 85 ? -17.723 12.875 9.282 1.00 51.31 85 GLY A O 1
ATOM 660 N N . ASP A 1 86 ? -17.645 11.133 7.863 1.00 47.56 86 ASP A N 1
ATOM 661 C CA . ASP A 1 86 ? -18.759 11.540 6.988 1.00 47.56 86 ASP A CA 1
ATOM 662 C C . ASP A 1 86 ? -20.098 10.916 7.433 1.00 47.56 86 ASP A C 1
ATOM 664 O O . ASP A 1 86 ? -20.903 10.430 6.648 1.00 47.56 86 ASP A O 1
ATOM 668 N N . GLY A 1 87 ? -20.306 10.870 8.751 1.00 48.81 87 GLY A N 1
ATOM 669 C CA . GLY A 1 87 ? -21.518 10.364 9.399 1.00 48.81 87 GLY A CA 1
ATOM 670 C C . GLY A 1 87 ? -22.367 11.465 10.031 1.00 48.81 87 GLY A C 1
ATOM 671 O O . GLY A 1 87 ? -22.998 11.218 11.054 1.00 48.81 87 GLY A O 1
ATOM 672 N N . SER A 1 88 ? -22.338 12.687 9.489 1.00 47.03 88 SER A N 1
ATOM 673 C CA . SER A 1 88 ? -23.290 1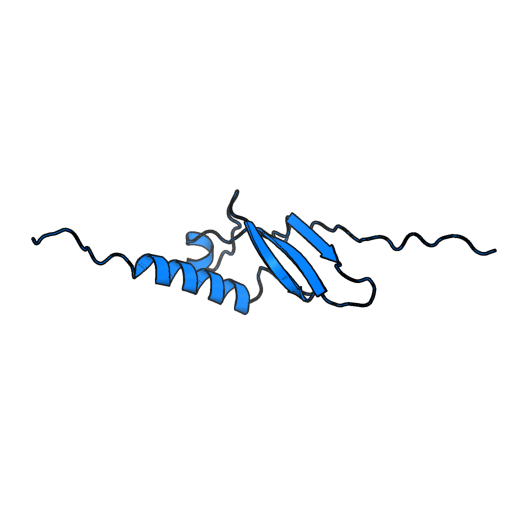3.732 9.883 1.00 47.03 88 SER A CA 1
ATOM 674 C C . SER A 1 88 ? -24.480 13.704 8.931 1.00 47.03 88 SER A C 1
ATOM 676 O O . SER A 1 88 ? -24.380 14.136 7.788 1.00 47.03 88 SER A O 1
ATOM 678 N N . ASP A 1 89 ? -25.581 13.151 9.435 1.00 49.84 89 ASP A N 1
ATOM 67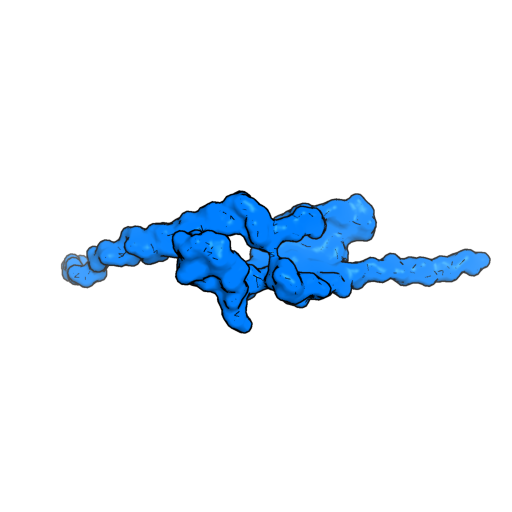9 C CA . ASP A 1 89 ? -26.957 13.345 8.992 1.00 49.84 89 ASP A CA 1
ATOM 680 C C . ASP A 1 89 ? -27.205 14.622 8.171 1.00 49.84 89 ASP A C 1
ATOM 682 O O . ASP A 1 89 ? -27.044 15.733 8.674 1.00 49.84 89 ASP A O 1
ATOM 686 N N . GLU A 1 90 ? -27.791 14.463 6.984 1.00 51.91 90 GLU A N 1
ATOM 687 C CA . GLU A 1 90 ? -28.775 15.433 6.498 1.00 51.91 90 GLU A CA 1
ATOM 688 C C . GLU A 1 90 ? -30.073 14.708 6.127 1.00 51.91 90 GLU A C 1
ATOM 690 O O . GLU A 1 90 ? -30.457 14.529 4.972 1.00 51.91 90 GLU A O 1
ATOM 695 N N . SER A 1 91 ? -30.762 14.254 7.173 1.00 58.38 91 SER A N 1
ATOM 696 C CA . SER A 1 91 ? -32.202 14.043 7.124 1.00 58.38 91 SER A CA 1
ATOM 697 C C . SER A 1 91 ? -32.900 15.402 7.303 1.00 58.38 91 SER A C 1
ATOM 699 O O . SER A 1 91 ? -33.040 15.862 8.433 1.00 58.38 91 SER A O 1
ATOM 701 N N . GLY A 1 92 ? -33.411 16.014 6.225 1.00 47.22 92 GLY A N 1
ATOM 702 C CA . GLY A 1 92 ? -34.672 16.772 6.294 1.00 47.22 92 GLY A CA 1
ATOM 703 C C . GLY A 1 92 ? -34.731 18.245 5.836 1.00 47.22 92 GLY A C 1
ATOM 704 O O . GLY A 1 92 ? -34.192 19.129 6.488 1.00 47.22 92 GLY A O 1
ATOM 705 N N . SER A 1 93 ? -35.672 18.464 4.901 1.00 61.00 93 SER A N 1
ATOM 706 C CA . SER A 1 93 ? -36.734 19.505 4.889 1.00 61.00 93 SER A CA 1
ATOM 707 C C . SER A 1 93 ? -36.534 20.834 4.129 1.00 61.00 93 SER A C 1
ATOM 709 O O . SER A 1 93 ? -35.667 21.630 4.467 1.00 61.00 93 SER A O 1
ATOM 711 N N . GLY A 1 94 ? -37.508 21.128 3.248 1.00 52.06 94 GLY A N 1
ATOM 712 C CA . GLY A 1 94 ? -37.909 22.468 2.764 1.00 52.06 94 GLY A CA 1
ATOM 713 C C . GLY A 1 94 ? -37.498 22.742 1.311 1.00 52.06 94 GLY A C 1
ATOM 714 O O . GLY A 1 94 ? -36.322 22.634 0.997 1.00 52.06 94 GLY A O 1
ATOM 715 N N . ASP A 1 95 ? -38.363 23.078 0.352 1.00 50.78 95 ASP A N 1
ATOM 716 C CA . ASP A 1 95 ? -39.747 23.584 0.333 1.00 50.78 95 ASP A CA 1
ATOM 717 C C . ASP A 1 95 ? -40.414 23.127 -0.985 1.00 50.78 95 ASP A C 1
ATOM 719 O O . ASP A 1 95 ? -39.695 23.087 -2.016 1.00 50.78 95 ASP A O 1
#

Solvent-accessible surface area (backbone atoms only — not comparable to full-atom values): 5918 Å² total; per-residue (Å²): 134,85,77,85,78,78,79,75,73,55,72,48,66,43,68,94,67,35,26,71,37,31,36,55,77,40,98,90,46,66,40,18,45,35,33,26,44,35,63,30,73,65,15,64,74,72,69,55,81,40,64,32,96,81,46,70,44,81,46,77,43,60,62,86,66,53,70,81,33,71,67,51,49,50,51,55,48,51,51,55,55,52,65,70,65,74,73,74,81,84,86,80,88,88,135

Radius of gyration: 19.25 Å; Cα contacts (8 Å, |Δi|>4): 132; chains: 1; bounding box: 60×37×54 Å

pLDDT: mean 78.8, std 18.04, range [39.31, 95.5]

Sequence (95 aa):
MPQANAEEMGIMADLENGIVFKEVSDVDSNYCHIKYMAFTERGLK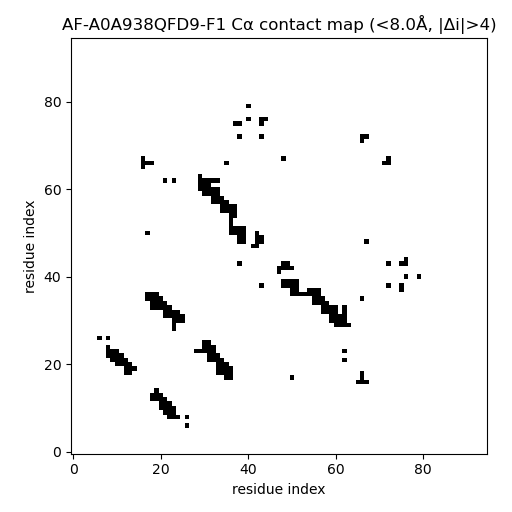SGDLEFHPSEVIDRYGSCSFDPKGSEEVKKQLAMINQVSGDGSDESGSGD

Foldseek 3Di:
DDDDDPLPQDWDADVVLQWGTWTDPDSPDQKIWTKGFQFDLVCLVVVVRHGDPPHIDIDIDGVPDGCSDPVNSVVSNVVVVVVVVPPDDDPDDDD

Secondary structure (DSSP, 8-state):
-----------EEEGGGTEEEEEESSTT-SEEEEEEEEEPHHHHHHS--PEEEEEEEEEEEETT--TTSHHHHHHHHHHHHHHTT----------

Mean predicted aligned error: 10.89 Å